Protein AF-W0HVT3-F1 (afdb_monomer_lite)

Organism: NCBI:txid1239307

Sequence (78 aa):
MTKGDDMSKETGGQAFPVQGYEGVTIRDYFAKEALGLCYAQYLNYAEVEGFHEDWRTGVAIDAYMMADAMLAARASNS

Foldseek 3Di:
DDDDDDPPPPQFDQCDPDPPCVPPGLLNVQLVVCLVVLVVVVVVVCVPVNDDPPVSVVSSVVSSVRSVVVSVVVVVVD

Structure (mmCIF, N/CA/C/O backbone):
data_AF-W0HVT3-F1
#
_entry.id   AF-W0HVT3-F1
#
loop_
_atom_site.group_PDB
_atom_site.id
_atom_site.type_symbol
_atom_site.label_atom_id
_atom_site.label_alt_id
_atom_site.label_comp_id
_atom_site.label_asym_id
_atom_site.label_entity_id
_atom_site.label_seq_id
_atom_site.pdbx_PDB_ins_code
_atom_site.Cartn_x
_atom_site.Cartn_y
_atom_site.Cartn_z
_atom_site.occupancy
_atom_site.B_iso_or_equiv
_atom_site.auth_seq_id
_atom_site.auth_comp_id
_atom_site.auth_asym_id
_atom_site.auth_atom_id
_atom_site.pdbx_PDB_model_num
ATOM 1 N N . MET A 1 1 ? -4.373 28.087 36.020 1.00 38.03 1 MET A N 1
ATOM 2 C CA . MET A 1 1 ? -3.921 27.632 34.690 1.00 38.03 1 MET A CA 1
ATOM 3 C C . MET A 1 1 ? -4.464 26.234 34.448 1.00 38.03 1 MET A C 1
ATOM 5 O O . MET A 1 1 ? -4.030 25.307 35.118 1.00 38.03 1 MET A O 1
ATOM 9 N N . THR A 1 2 ? -5.458 26.095 33.574 1.00 40.94 2 THR A N 1
ATOM 10 C CA . THR A 1 2 ? -5.977 24.804 33.106 1.00 40.94 2 THR A CA 1
ATOM 11 C C . THR A 1 2 ? -4.989 24.190 32.115 1.00 40.94 2 THR A C 1
ATOM 13 O O . THR A 1 2 ? -4.441 24.880 31.257 1.00 40.94 2 THR A O 1
ATOM 16 N N . LYS A 1 3 ? -4.699 22.905 32.317 1.00 47.88 3 LYS A N 1
ATOM 17 C CA . LYS A 1 3 ? -3.801 22.082 31.506 1.00 47.88 3 LYS A CA 1
ATOM 18 C C . LYS A 1 3 ? -4.479 21.877 30.148 1.00 47.88 3 LYS A C 1
ATOM 20 O O . LYS A 1 3 ? -5.630 21.464 30.130 1.00 47.88 3 LYS A O 1
ATOM 25 N N . GLY A 1 4 ? -3.802 22.258 29.065 1.00 45.09 4 GLY A N 1
ATOM 26 C CA . GLY A 1 4 ? -4.327 22.145 27.705 1.00 45.09 4 GLY A CA 1
ATOM 27 C C . GLY A 1 4 ? -4.638 20.694 27.361 1.00 45.09 4 GLY A C 1
ATOM 28 O O . GLY A 1 4 ? -3.832 19.807 27.643 1.00 45.09 4 GLY A O 1
ATOM 29 N N . ASP A 1 5 ? -5.824 20.493 26.802 1.00 46.69 5 ASP A N 1
ATOM 30 C CA . ASP A 1 5 ? -6.354 19.208 26.382 1.00 46.69 5 ASP A CA 1
ATOM 31 C C . ASP A 1 5 ? -5.432 18.559 25.339 1.00 46.69 5 ASP A C 1
ATOM 33 O O . ASP A 1 5 ? -5.135 19.132 24.286 1.00 46.69 5 ASP A O 1
ATOM 37 N N . ASP A 1 6 ? -4.964 17.355 25.658 1.00 49.75 6 ASP A N 1
ATOM 38 C CA . ASP A 1 6 ? -4.266 16.465 24.738 1.00 49.75 6 ASP A CA 1
ATOM 39 C C . ASP A 1 6 ? -5.293 15.899 23.749 1.00 49.75 6 ASP A C 1
ATOM 41 O O . ASP A 1 6 ? -6.004 14.934 24.027 1.00 49.75 6 ASP A O 1
ATOM 45 N N . MET A 1 7 ? -5.426 16.559 22.599 1.00 49.31 7 MET A N 1
ATOM 46 C CA . MET A 1 7 ? -6.202 16.075 21.458 1.00 49.31 7 MET A CA 1
ATOM 47 C C . MET A 1 7 ? -5.458 14.916 20.782 1.00 49.31 7 MET A C 1
ATOM 49 O O . MET A 1 7 ? -4.952 15.045 19.663 1.00 49.31 7 MET A O 1
ATOM 53 N N . SER A 1 8 ? -5.406 13.760 21.447 1.00 54.78 8 SER A N 1
ATOM 54 C CA . SER A 1 8 ? -5.061 12.510 20.777 1.00 54.78 8 SER A CA 1
ATOM 55 C C . SER A 1 8 ? -6.176 12.209 19.769 1.00 54.78 8 SER A C 1
ATOM 57 O O . SER A 1 8 ? -7.340 12.025 20.123 1.00 54.78 8 SER A O 1
ATOM 59 N N . LYS A 1 9 ? -5.859 12.274 18.473 1.00 52.41 9 LYS A N 1
ATOM 60 C CA . LYS A 1 9 ? -6.804 11.937 17.405 1.00 52.41 9 LYS A CA 1
ATOM 61 C C . LYS A 1 9 ? -7.052 10.432 17.459 1.00 52.41 9 LYS A C 1
ATOM 63 O O . LYS A 1 9 ? -6.285 9.664 16.878 1.00 52.41 9 LYS A O 1
ATOM 68 N N . GLU A 1 10 ? -8.108 10.024 18.157 1.00 59.06 10 GLU A N 1
ATOM 69 C CA . GLU A 1 10 ? -8.594 8.644 18.186 1.00 59.06 10 GLU A CA 1
ATOM 70 C C . GLU A 1 10 ? -9.036 8.204 16.785 1.00 59.06 10 GLU A C 1
ATOM 72 O O . GLU A 1 10 ? -10.192 8.301 16.3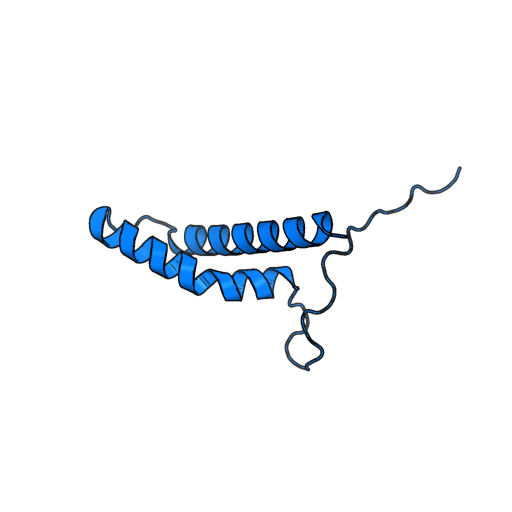87 1.00 59.06 10 GLU A O 1
ATOM 77 N N . THR A 1 11 ? -8.076 7.733 15.998 1.00 57.62 11 THR A N 1
ATOM 78 C CA . THR A 1 11 ? -8.299 7.162 14.662 1.00 57.62 11 THR A CA 1
ATOM 79 C C . THR A 1 11 ? -8.194 5.634 14.674 1.00 57.62 11 THR A C 1
ATOM 81 O O . THR A 1 11 ? -8.305 4.996 13.631 1.00 57.62 11 THR A O 1
ATOM 84 N N . GLY A 1 12 ? -7.987 5.029 15.849 1.00 54.31 12 GLY A N 1
ATOM 85 C CA . GLY A 1 12 ? -7.383 3.701 15.976 1.00 54.31 12 GLY A CA 1
ATOM 86 C C . GLY A 1 12 ? -8.144 2.694 16.834 1.00 54.31 12 GLY A C 1
ATOM 87 O O . GLY A 1 12 ? -7.506 1.875 17.485 1.00 54.31 12 GLY A O 1
ATOM 88 N N . GLY A 1 13 ? -9.479 2.726 16.862 1.00 62.59 13 GLY A N 1
ATOM 89 C CA . GLY A 1 13 ? -10.238 1.606 17.431 1.00 62.59 13 GLY A CA 1
ATOM 90 C C . GLY A 1 13 ? -9.908 0.289 16.709 1.00 62.59 13 GLY A C 1
ATOM 91 O O . GLY A 1 13 ? -9.627 0.294 15.510 1.00 62.59 13 GLY A O 1
ATOM 92 N N . GLN A 1 14 ? -9.925 -0.833 17.432 1.00 57.44 14 GLN A N 1
ATOM 93 C CA . GLN A 1 14 ? -9.636 -2.160 16.882 1.00 57.44 14 GLN A CA 1
ATOM 94 C C . GLN A 1 14 ? -10.588 -2.485 15.721 1.00 57.44 14 GLN A C 1
ATOM 96 O O . GLN A 1 14 ? -11.806 -2.396 15.870 1.00 57.44 14 GLN A O 1
ATOM 101 N N . ALA A 1 15 ? -10.030 -2.876 14.571 1.00 62.31 15 ALA A N 1
ATOM 102 C CA . ALA A 1 15 ? -10.807 -3.100 13.352 1.00 62.31 15 ALA A CA 1
ATOM 103 C C . ALA A 1 15 ? -11.858 -4.222 13.501 1.00 62.31 15 ALA A C 1
ATOM 105 O O . ALA A 1 15 ? -12.931 -4.112 12.915 1.00 62.31 15 ALA A O 1
ATOM 106 N N . PHE A 1 16 ? -11.584 -5.260 14.312 1.00 51.25 16 PHE A N 1
ATOM 107 C CA . PHE A 1 16 ? -12.510 -6.364 14.627 1.00 51.25 16 PHE A CA 1
ATOM 108 C C . PHE A 1 16 ? -12.190 -7.028 15.982 1.00 51.25 16 PHE A C 1
ATOM 110 O O . PHE A 1 16 ? -11.009 -7.175 16.303 1.00 51.25 16 PHE A O 1
ATOM 117 N N . PRO A 1 17 ? -13.182 -7.520 16.754 1.00 52.69 17 PRO A N 1
ATOM 118 C CA . PRO A 1 17 ? -12.934 -8.257 17.990 1.00 52.69 17 PRO A CA 1
ATOM 119 C C . PRO A 1 17 ? -12.555 -9.711 17.673 1.00 52.69 17 PRO A C 1
ATOM 121 O O . PRO A 1 17 ? -13.411 -10.591 17.656 1.00 52.69 17 PRO A O 1
ATOM 124 N N . VAL A 1 18 ? -11.279 -9.984 17.394 1.00 54.31 18 VAL A N 1
ATOM 125 C CA . VAL A 1 18 ? -10.771 -11.360 17.272 1.00 54.31 18 VAL A CA 1
ATOM 126 C C . VAL A 1 18 ? -9.342 -11.418 17.811 1.00 54.31 18 VAL A C 1
ATOM 128 O O . VAL A 1 18 ? -8.494 -10.611 17.427 1.00 54.31 18 VAL A O 1
ATOM 131 N N . GLN A 1 19 ? -9.081 -12.371 18.709 1.00 55.94 19 GLN A N 1
ATOM 132 C CA . GLN A 1 19 ? -7.728 -12.762 19.115 1.00 55.94 19 GLN A CA 1
ATOM 133 C C . GLN A 1 19 ? -6.853 -12.959 17.865 1.00 55.94 19 GLN A C 1
ATOM 135 O O . GLN A 1 19 ? -7.220 -13.728 16.979 1.00 55.94 19 GLN A O 1
ATOM 140 N N . GLY A 1 20 ? -5.719 -12.256 17.792 1.00 57.78 20 GLY A N 1
ATOM 141 C CA . GLY A 1 20 ? -4.764 -12.350 16.676 1.00 57.78 20 GLY A CA 1
ATOM 142 C C . GLY A 1 20 ? -4.583 -11.084 15.829 1.00 57.78 20 GLY A C 1
ATOM 143 O O . GLY A 1 20 ? -3.696 -11.064 14.984 1.00 57.78 20 GLY A O 1
ATOM 144 N N . TYR A 1 21 ? -5.358 -10.021 16.072 1.00 61.34 21 TYR A N 1
ATOM 145 C CA . TYR A 1 21 ? -5.191 -8.706 15.421 1.00 61.34 21 TYR A CA 1
ATOM 146 C C . TYR A 1 21 ? -4.721 -7.609 16.387 1.00 61.34 21 TYR A C 1
ATOM 148 O O . TYR A 1 21 ? -4.966 -6.422 16.169 1.00 61.34 21 TYR A O 1
ATOM 156 N N . GLU A 1 22 ? -4.063 -7.997 17.479 1.00 70.69 22 GLU A N 1
ATOM 157 C CA . GLU A 1 22 ? -3.476 -7.055 18.432 1.00 70.69 22 GLU A CA 1
ATOM 158 C C . GLU A 1 22 ? -2.492 -6.126 17.700 1.00 70.69 22 GLU A C 1
ATOM 160 O O . GLU A 1 22 ? -1.556 -6.582 17.048 1.00 70.69 22 GLU A O 1
ATOM 165 N N . GLY A 1 23 ? -2.741 -4.815 17.767 1.00 73.38 23 GLY A N 1
ATOM 166 C CA . GLY A 1 23 ? -1.914 -3.795 17.115 1.00 73.38 23 GLY A CA 1
ATOM 167 C C . GLY A 1 23 ? -2.281 -3.449 15.666 1.00 73.38 23 GLY A C 1
ATOM 168 O O . GLY A 1 23 ? -1.674 -2.534 15.117 1.00 73.38 23 GLY A O 1
ATOM 169 N N . VAL A 1 24 ? -3.273 -4.107 15.050 1.00 83.75 24 VAL A N 1
ATOM 170 C CA . VAL A 1 24 ? -3.755 -3.749 13.702 1.00 83.75 24 VAL A CA 1
ATOM 171 C C . VAL A 1 24 ? -4.799 -2.639 13.791 1.00 83.75 24 VAL A C 1
ATOM 173 O O . VAL A 1 24 ? -5.831 -2.781 14.454 1.00 83.75 24 VAL A O 1
ATOM 176 N N . THR A 1 25 ? -4.554 -1.533 13.094 1.00 90.19 25 THR A N 1
ATOM 177 C CA . THR A 1 25 ? -5.479 -0.395 13.049 1.00 90.19 25 THR A CA 1
ATOM 178 C C . THR A 1 25 ? -6.527 -0.558 11.939 1.00 90.19 25 THR A C 1
ATOM 180 O O . THR A 1 25 ? -6.350 -1.328 10.993 1.00 90.19 25 THR A O 1
ATOM 183 N N . ILE A 1 26 ? -7.623 0.211 11.991 1.00 90.88 26 ILE A N 1
ATOM 184 C CA . ILE A 1 26 ? -8.588 0.296 10.871 1.00 90.88 26 ILE A CA 1
ATOM 185 C C . ILE A 1 26 ? -7.897 0.770 9.580 1.00 90.88 26 ILE A C 1
ATOM 187 O O . ILE A 1 26 ? -8.258 0.334 8.487 1.00 90.88 26 ILE A O 1
ATOM 191 N N . ARG A 1 27 ? -6.875 1.626 9.701 1.00 94.12 27 ARG A N 1
ATOM 192 C CA . ARG A 1 27 ? -6.065 2.085 8.569 1.00 94.12 27 ARG A CA 1
ATOM 193 C C . ARG A 1 27 ? -5.345 0.920 7.889 1.00 94.12 27 ARG A C 1
ATOM 195 O O . ARG A 1 27 ? -5.397 0.813 6.669 1.00 94.12 27 ARG A O 1
ATOM 202 N N . ASP A 1 28 ? -4.734 0.028 8.665 1.00 94.44 28 ASP A N 1
ATOM 203 C CA . ASP A 1 28 ? -4.051 -1.159 8.132 1.00 94.44 28 ASP A CA 1
ATOM 204 C C . ASP A 1 28 ? -5.028 -2.112 7.441 1.00 94.44 28 ASP A C 1
ATOM 206 O O . ASP A 1 28 ? -4.709 -2.683 6.399 1.00 94.44 28 ASP A O 1
ATOM 210 N N . TYR A 1 29 ? -6.244 -2.246 7.982 1.00 92.19 29 TYR A N 1
ATOM 211 C CA . TYR A 1 29 ? -7.302 -3.016 7.337 1.00 92.19 29 TYR A CA 1
ATOM 212 C C . TYR A 1 29 ? -7.647 -2.446 5.956 1.00 92.19 29 TYR A C 1
ATOM 214 O O . TYR A 1 29 ? -7.572 -3.174 4.968 1.00 92.19 29 TYR A O 1
ATOM 222 N N . PHE A 1 30 ? -7.954 -1.150 5.852 1.00 94.94 30 PHE A N 1
ATOM 223 C CA . PHE A 1 30 ? -8.264 -0.541 4.555 1.00 94.94 30 PHE A CA 1
ATOM 224 C C . PHE A 1 30 ? -7.084 -0.578 3.582 1.00 94.94 30 PHE A C 1
ATOM 226 O O . PHE A 1 30 ? -7.289 -0.829 2.396 1.00 94.94 30 PHE A O 1
ATOM 233 N N . ALA A 1 31 ? -5.854 -0.403 4.070 1.00 97.19 31 ALA A N 1
ATOM 234 C CA . ALA A 1 31 ? -4.669 -0.520 3.230 1.00 97.19 31 ALA A CA 1
ATOM 235 C C . ALA A 1 31 ? -4.538 -1.944 2.669 1.00 97.19 31 ALA A C 1
ATOM 237 O O . ALA A 1 31 ? -4.331 -2.119 1.472 1.00 97.19 31 ALA A O 1
ATOM 238 N N . LYS A 1 32 ? -4.747 -2.975 3.496 1.00 95.50 32 LYS A N 1
ATOM 239 C CA . LYS A 1 32 ? -4.761 -4.380 3.062 1.00 95.50 32 LYS A CA 1
ATOM 240 C C . LYS A 1 32 ? -5.866 -4.661 2.034 1.00 95.50 32 LYS A C 1
ATOM 242 O O . LYS A 1 32 ? -5.611 -5.389 1.077 1.00 95.50 32 LYS A O 1
ATOM 247 N N . GLU A 1 33 ? -7.056 -4.080 2.188 1.00 96.06 33 GLU A N 1
ATOM 248 C CA . GLU A 1 33 ? -8.138 -4.205 1.197 1.00 96.06 33 GLU A CA 1
ATOM 249 C C . GLU A 1 33 ? -7.797 -3.509 -0.140 1.00 96.06 33 GLU A C 1
ATOM 251 O O . GLU A 1 33 ? -8.132 -4.026 -1.205 1.00 96.06 33 GLU A O 1
ATOM 256 N N . ALA A 1 34 ? -7.081 -2.378 -0.115 1.00 98.00 34 ALA A N 1
ATOM 257 C CA . ALA A 1 34 ? -6.661 -1.652 -1.319 1.00 98.00 34 ALA A CA 1
ATOM 258 C C . ALA A 1 34 ? -5.421 -2.254 -2.015 1.00 98.00 34 ALA A C 1
ATOM 260 O O . ALA A 1 34 ? -5.282 -2.147 -3.236 1.00 98.00 34 ALA A O 1
ATOM 261 N N . LEU A 1 35 ? -4.535 -2.915 -1.262 1.00 98.31 35 LEU A N 1
ATOM 262 C CA . LEU A 1 35 ? -3.205 -3.345 -1.711 1.00 98.31 35 LEU A CA 1
ATOM 263 C C . LEU A 1 35 ? -3.222 -4.171 -3.003 1.00 98.31 35 LEU A C 1
ATOM 265 O O . LEU A 1 35 ? -2.386 -3.961 -3.881 1.00 98.31 35 LEU A O 1
ATOM 269 N N . GLY A 1 36 ? -4.173 -5.100 -3.135 1.00 96.94 36 GLY A N 1
ATOM 270 C CA . GLY A 1 36 ? -4.267 -5.960 -4.317 1.00 96.94 36 GLY A CA 1
ATOM 271 C C . GLY A 1 36 ? -4.530 -5.178 -5.608 1.00 96.94 36 GLY A C 1
ATOM 272 O O . GLY A 1 36 ? -3.961 -5.503 -6.649 1.00 96.94 36 GLY A O 1
ATOM 273 N N . LEU A 1 37 ? -5.339 -4.118 -5.534 1.00 98.06 37 LEU A N 1
ATOM 274 C CA . LEU A 1 37 ? -5.652 -3.266 -6.682 1.00 98.06 37 LEU A CA 1
ATOM 275 C C . LEU A 1 37 ? -4.485 -2.337 -7.026 1.00 98.06 37 LEU A C 1
ATOM 277 O O . LEU A 1 37 ? -4.129 -2.237 -8.198 1.00 98.06 37 LEU A O 1
ATOM 281 N N . CYS A 1 38 ? -3.840 -1.733 -6.023 1.00 98.25 38 CYS A N 1
ATOM 282 C CA . CYS A 1 38 ? -2.625 -0.935 -6.226 1.00 98.25 38 CYS A CA 1
ATOM 283 C C . CYS A 1 38 ? -1.510 -1.777 -6.870 1.00 98.25 38 CYS A C 1
ATOM 285 O O . CYS A 1 38 ? -0.843 -1.330 -7.802 1.00 98.25 38 CYS A O 1
ATOM 287 N N . TYR A 1 39 ? -1.350 -3.032 -6.434 1.00 98.38 39 TYR A N 1
ATOM 288 C CA . TYR A 1 39 ? -0.385 -3.951 -7.030 1.00 98.38 39 TYR A CA 1
ATOM 289 C C . TYR A 1 39 ? -0.714 -4.269 -8.494 1.00 98.38 39 TYR A C 1
ATOM 291 O O . TYR A 1 39 ? 0.162 -4.167 -9.351 1.00 98.38 39 TYR A O 1
ATOM 299 N N . ALA A 1 40 ? -1.970 -4.607 -8.799 1.00 98.31 40 ALA A N 1
ATOM 300 C CA . ALA A 1 40 ? -2.402 -4.887 -10.168 1.00 98.31 40 ALA A CA 1
ATOM 301 C C . ALA A 1 40 ? -2.216 -3.673 -11.096 1.00 98.31 40 ALA A C 1
ATOM 303 O O . ALA A 1 40 ? -1.741 -3.820 -12.220 1.00 98.31 40 ALA A O 1
ATOM 304 N N . GLN A 1 41 ? -2.529 -2.468 -10.612 1.00 97.56 41 GLN A N 1
ATOM 305 C CA . GLN A 1 41 ? -2.288 -1.229 -11.347 1.00 97.56 41 GLN A CA 1
ATOM 306 C C . GLN A 1 41 ? -0.799 -1.039 -11.658 1.00 97.56 41 GLN A C 1
ATOM 308 O O . GLN A 1 41 ? -0.455 -0.696 -12.790 1.00 97.56 41 GLN A O 1
ATOM 313 N N . TYR A 1 42 ? 0.082 -1.298 -10.689 1.00 98.19 42 TYR A N 1
ATOM 314 C CA . TYR A 1 42 ? 1.520 -1.194 -10.912 1.00 98.19 42 TYR A CA 1
ATOM 315 C C . TYR A 1 42 ? 2.035 -2.230 -11.919 1.00 98.19 42 TYR A C 1
ATOM 317 O O . TYR A 1 42 ? 2.879 -1.896 -12.743 1.00 98.19 42 TYR A O 1
ATOM 325 N N . LEU A 1 43 ? 1.518 -3.465 -11.908 1.00 98.12 43 LEU A N 1
ATOM 326 C CA . LEU A 1 43 ? 1.900 -4.473 -12.906 1.00 98.12 43 LEU A CA 1
ATOM 327 C C . LEU A 1 43 ? 1.578 -4.020 -14.335 1.00 98.12 43 LEU A C 1
ATOM 329 O O . LEU A 1 43 ? 2.421 -4.176 -15.212 1.00 98.12 43 LEU A O 1
ATOM 333 N N . ASN A 1 44 ? 0.413 -3.401 -14.550 1.00 98.06 44 ASN A N 1
ATOM 334 C CA . ASN A 1 44 ? 0.041 -2.855 -15.859 1.00 98.06 44 ASN A CA 1
ATOM 335 C C . ASN A 1 44 ? 0.971 -1.707 -16.290 1.00 98.06 44 ASN A C 1
ATOM 337 O O . ASN A 1 44 ? 1.308 -1.587 -17.463 1.00 98.06 44 ASN A O 1
ATOM 341 N N . TYR A 1 45 ? 1.396 -0.859 -15.349 1.00 97.06 45 TYR A N 1
ATOM 342 C CA . TYR A 1 45 ? 2.382 0.192 -15.617 1.00 97.06 45 TYR A CA 1
ATOM 343 C C . TYR A 1 45 ? 3.758 -0.399 -15.971 1.00 97.06 45 TYR A C 1
ATOM 345 O O . TYR A 1 45 ? 4.359 -0.035 -16.982 1.00 97.06 45 TYR A O 1
ATOM 353 N N . ALA A 1 46 ? 4.234 -1.354 -15.169 1.00 97.69 46 ALA A N 1
ATOM 354 C CA . ALA A 1 46 ? 5.543 -1.981 -15.327 1.00 97.69 46 ALA A CA 1
ATOM 355 C C . ALA A 1 46 ? 5.651 -2.866 -16.579 1.00 97.69 46 ALA A C 1
ATOM 357 O O . ALA A 1 46 ? 6.758 -3.110 -17.051 1.00 97.69 46 ALA A O 1
ATOM 358 N N . GLU A 1 47 ? 4.531 -3.335 -17.136 1.00 97.88 47 GLU A N 1
ATOM 359 C CA . GLU A 1 47 ? 4.503 -4.033 -18.427 1.00 97.88 47 GLU A CA 1
ATOM 360 C C . GLU A 1 47 ? 5.018 -3.146 -19.574 1.00 97.88 47 GLU A C 1
ATOM 362 O O . GLU A 1 47 ? 5.669 -3.646 -20.491 1.00 97.88 47 GLU A O 1
ATOM 367 N N . VAL A 1 48 ? 4.770 -1.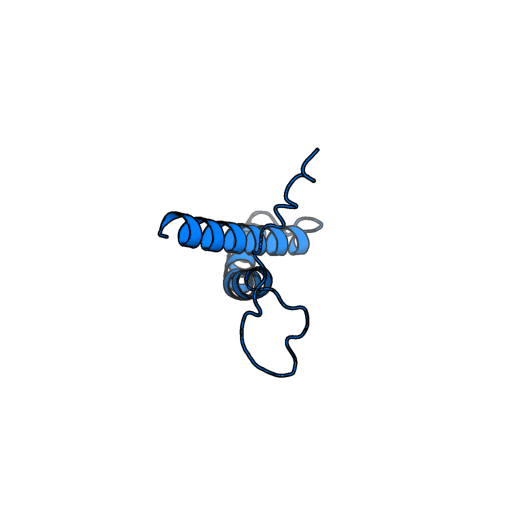833 -19.504 1.00 97.56 48 VAL A N 1
ATOM 368 C CA . VAL A 1 48 ? 5.171 -0.862 -20.535 1.00 97.56 48 VAL A CA 1
ATOM 369 C C . VAL A 1 48 ? 6.497 -0.188 -20.187 1.00 97.56 48 VAL A C 1
ATOM 371 O O . VAL A 1 48 ? 7.379 -0.082 -21.035 1.00 97.56 48 VAL A O 1
ATOM 374 N N . GLU A 1 49 ? 6.647 0.245 -18.936 1.00 97.38 49 GLU A N 1
ATOM 375 C CA . GLU A 1 49 ? 7.761 1.101 -18.499 1.00 97.38 49 GLU A CA 1
ATOM 376 C C . GLU A 1 49 ? 8.897 0.319 -17.813 1.00 97.38 49 GLU A C 1
ATOM 378 O O . GLU A 1 49 ? 9.988 0.843 -17.589 1.00 97.38 49 GLU A O 1
ATOM 383 N N . GLY A 1 50 ? 8.672 -0.960 -17.499 1.00 97.44 50 GLY A N 1
ATOM 384 C CA . GLY A 1 50 ? 9.577 -1.777 -16.697 1.00 97.44 50 GLY A CA 1
ATOM 385 C C . GLY A 1 50 ? 9.408 -1.570 -15.188 1.00 97.44 50 GLY A C 1
ATOM 386 O O . GLY A 1 50 ? 8.686 -0.698 -14.707 1.00 97.44 50 GLY A O 1
ATOM 387 N N . PHE A 1 51 ? 10.083 -2.413 -14.405 1.00 97.12 51 PHE A N 1
ATOM 388 C CA . PHE A 1 51 ? 10.086 -2.297 -12.947 1.00 97.12 51 PHE A CA 1
ATOM 389 C C . PHE A 1 51 ? 11.068 -1.221 -12.488 1.00 97.12 51 PHE A C 1
ATOM 391 O O . PHE A 1 51 ? 12.240 -1.235 -12.861 1.00 97.12 51 PHE A O 1
ATOM 398 N N . HIS A 1 52 ? 10.594 -0.338 -11.616 1.00 95.25 52 HIS A N 1
ATOM 399 C CA . HIS A 1 52 ? 11.412 0.682 -10.970 1.00 95.25 52 HIS A CA 1
ATOM 400 C C . HIS A 1 52 ? 11.972 0.149 -9.646 1.00 95.25 52 HIS A C 1
ATOM 402 O O . HIS A 1 52 ? 11.389 -0.743 -9.021 1.00 95.25 52 HIS A O 1
ATOM 408 N N . GLU A 1 53 ? 13.096 0.708 -9.198 1.00 96.19 53 GLU A N 1
ATOM 409 C CA . GLU A 1 53 ? 13.581 0.480 -7.835 1.00 96.19 53 GLU A CA 1
ATOM 410 C C . GLU A 1 53 ? 12.496 0.889 -6.820 1.00 96.19 53 GLU A C 1
ATOM 412 O O . GLU A 1 53 ? 11.706 1.799 -7.070 1.00 96.19 53 GLU A O 1
ATOM 417 N N . ASP A 1 54 ? 12.395 0.155 -5.711 1.00 96.31 54 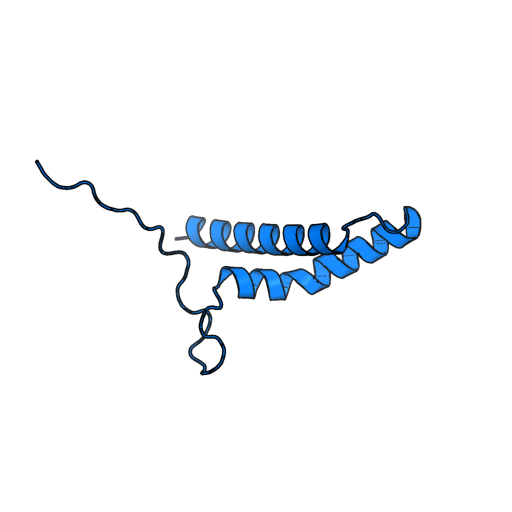ASP A N 1
ATOM 418 C CA . ASP A 1 54 ? 11.426 0.399 -4.633 1.00 96.31 54 ASP A CA 1
ATOM 419 C C . ASP A 1 54 ? 9.934 0.369 -5.009 1.00 96.31 54 ASP A C 1
ATOM 421 O O . ASP A 1 54 ? 9.084 0.794 -4.225 1.00 96.31 54 ASP A O 1
ATOM 425 N N . TRP A 1 55 ? 9.560 -0.214 -6.152 1.00 96.88 55 TRP A N 1
ATOM 426 C CA . TRP A 1 55 ? 8.158 -0.239 -6.590 1.00 96.88 55 TRP A CA 1
ATOM 427 C C . TRP A 1 55 ? 7.169 -0.816 -5.568 1.00 96.88 55 TRP A C 1
ATOM 429 O O . TRP A 1 55 ? 6.030 -0.364 -5.469 1.00 96.88 55 TRP A O 1
ATOM 439 N N . ARG A 1 56 ? 7.603 -1.798 -4.769 1.00 97.94 56 ARG A N 1
ATOM 440 C CA . ARG A 1 56 ? 6.779 -2.389 -3.701 1.00 97.94 56 ARG A CA 1
ATOM 441 C C . ARG A 1 56 ? 6.474 -1.378 -2.599 1.00 97.94 56 ARG A C 1
ATOM 443 O O . ARG A 1 56 ? 5.3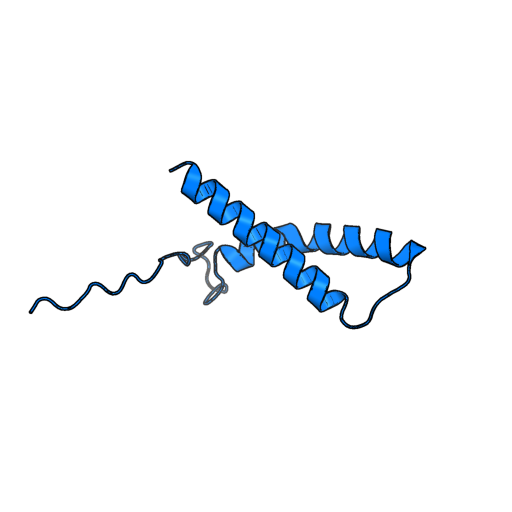71 -1.388 -2.062 1.00 97.94 56 ARG A O 1
ATOM 450 N N . THR A 1 57 ? 7.431 -0.504 -2.289 1.00 98.25 57 THR A N 1
ATOM 451 C CA . THR A 1 57 ? 7.252 0.608 -1.351 1.00 98.25 57 THR A CA 1
ATOM 452 C C . THR A 1 57 ? 6.225 1.592 -1.900 1.00 98.25 57 THR A C 1
ATOM 454 O O . THR A 1 57 ? 5.318 1.973 -1.168 1.00 98.25 57 THR A O 1
ATOM 457 N N . GLY A 1 58 ? 6.305 1.931 -3.193 1.00 97.81 58 GLY A N 1
ATOM 458 C CA . GLY A 1 58 ? 5.306 2.770 -3.867 1.00 97.81 58 GLY A CA 1
ATOM 459 C C . GLY A 1 58 ? 3.893 2.183 -3.787 1.00 97.81 58 GLY A C 1
ATOM 460 O O . GLY A 1 58 ? 2.982 2.840 -3.298 1.00 97.81 58 GLY A O 1
ATOM 461 N N . VAL A 1 59 ? 3.733 0.903 -4.137 1.00 98.50 59 VAL A N 1
ATOM 462 C CA . VAL A 1 59 ? 2.444 0.191 -4.045 1.00 98.50 59 VAL A CA 1
ATOM 463 C C . VAL A 1 59 ? 1.886 0.180 -2.616 1.00 98.50 59 VAL A C 1
ATOM 465 O O . VAL A 1 59 ? 0.683 0.355 -2.420 1.00 98.50 59 VAL A O 1
ATOM 468 N N . ALA A 1 60 ? 2.737 -0.018 -1.605 1.00 98.44 60 ALA A N 1
ATOM 469 C CA . ALA A 1 60 ? 2.311 0.038 -0.208 1.00 98.44 60 ALA A CA 1
ATOM 470 C C . ALA A 1 60 ? 1.867 1.454 0.202 1.00 98.44 60 ALA A C 1
ATOM 472 O O . ALA A 1 60 ? 0.859 1.600 0.893 1.00 98.44 60 ALA A O 1
ATOM 473 N N . ILE A 1 61 ? 2.588 2.491 -0.239 1.00 98.44 61 ILE A N 1
ATOM 474 C CA . ILE A 1 61 ? 2.220 3.894 -0.010 1.00 98.44 61 ILE A CA 1
ATOM 475 C C . ILE A 1 61 ? 0.857 4.198 -0.640 1.00 98.44 61 ILE A C 1
ATOM 477 O O . ILE A 1 61 ? -0.009 4.728 0.054 1.00 98.44 61 ILE A O 1
ATOM 481 N N . ASP A 1 62 ? 0.630 3.799 -1.893 1.00 98.31 62 ASP A N 1
ATOM 482 C CA . ASP A 1 62 ? -0.648 4.005 -2.587 1.00 98.31 62 ASP A CA 1
ATOM 483 C C . ASP A 1 62 ? -1.814 3.355 -1.829 1.00 98.31 62 ASP A C 1
ATOM 485 O O . ASP A 1 62 ? -2.867 3.968 -1.633 1.00 98.31 62 ASP A O 1
ATOM 489 N N . ALA A 1 63 ? -1.615 2.136 -1.324 1.00 98.62 63 ALA A N 1
ATOM 490 C CA . ALA A 1 63 ? -2.621 1.435 -0.534 1.00 98.62 63 ALA A CA 1
ATOM 491 C C . ALA A 1 63 ? -2.960 2.181 0.771 1.00 98.62 63 ALA A C 1
ATOM 493 O O . ALA A 1 63 ? -4.131 2.316 1.135 1.00 98.62 63 ALA A O 1
ATOM 494 N N . TYR A 1 64 ? -1.952 2.721 1.462 1.00 98.31 64 TYR A N 1
ATOM 495 C CA . TYR A 1 64 ? -2.166 3.544 2.653 1.00 98.31 64 TYR A CA 1
ATOM 496 C C . TYR A 1 64 ? -2.813 4.900 2.333 1.00 98.31 64 TYR A C 1
ATOM 498 O O . TYR A 1 64 ? -3.651 5.358 3.107 1.00 98.31 64 TYR A O 1
ATOM 506 N N . MET A 1 65 ? -2.509 5.515 1.188 1.00 98.38 65 MET A N 1
ATOM 507 C CA . MET A 1 65 ? -3.193 6.733 0.736 1.00 98.38 65 MET A CA 1
ATOM 508 C C . MET A 1 65 ? -4.681 6.478 0.468 1.00 98.38 65 MET A C 1
ATOM 510 O O . MET A 1 65 ? -5.523 7.299 0.836 1.00 98.38 65 MET A O 1
ATOM 514 N N . MET A 1 66 ? -5.025 5.319 -0.103 1.00 98.31 66 MET A N 1
ATOM 515 C CA . MET A 1 66 ? -6.420 4.896 -0.257 1.00 98.31 66 MET A CA 1
ATOM 516 C C . MET A 1 66 ? -7.108 4.699 1.098 1.00 98.31 66 MET A C 1
ATOM 518 O O . MET A 1 66 ? -8.235 5.162 1.282 1.00 98.31 66 MET A 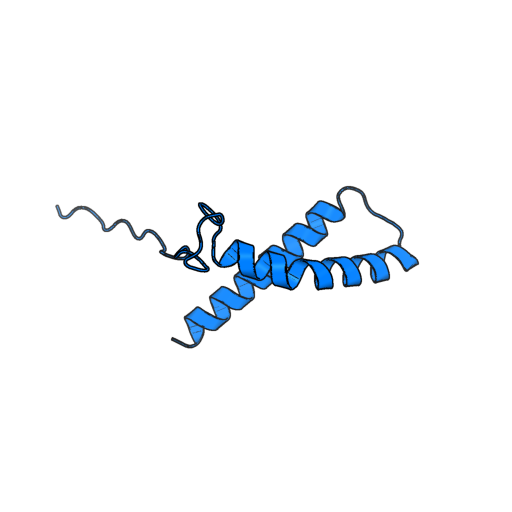O 1
ATOM 522 N N . ALA A 1 67 ? -6.431 4.076 2.066 1.00 97.44 67 ALA A N 1
ATOM 523 C CA . ALA A 1 67 ? -6.949 3.926 3.425 1.00 97.44 67 ALA A CA 1
ATOM 524 C C . ALA A 1 67 ? -7.240 5.279 4.094 1.00 97.44 67 ALA A C 1
ATOM 526 O O . ALA A 1 67 ? -8.314 5.474 4.670 1.00 97.44 67 ALA A O 1
ATOM 527 N N . ASP A 1 68 ? -6.312 6.229 3.974 1.00 96.88 68 ASP A N 1
ATOM 528 C CA . ASP A 1 68 ? -6.454 7.576 4.527 1.00 96.88 68 ASP A CA 1
ATOM 529 C C . ASP A 1 68 ? -7.625 8.330 3.866 1.00 96.88 68 ASP A C 1
ATOM 531 O O . ASP A 1 68 ? -8.417 8.977 4.557 1.00 96.88 68 ASP A O 1
ATOM 535 N N . ALA A 1 69 ? -7.814 8.174 2.550 1.00 97.75 69 ALA A N 1
ATOM 536 C CA . ALA A 1 69 ? -8.953 8.742 1.827 1.00 97.75 69 ALA A CA 1
ATOM 537 C C . ALA A 1 69 ? -10.304 8.157 2.287 1.00 97.75 69 ALA A C 1
ATOM 539 O O . ALA A 1 69 ? -11.269 8.903 2.470 1.00 97.75 69 ALA A O 1
ATOM 540 N N . MET A 1 70 ? -10.384 6.843 2.527 1.00 96.00 70 MET A N 1
ATOM 541 C CA . MET A 1 70 ? -11.597 6.188 3.043 1.00 96.00 70 MET A CA 1
ATOM 542 C C . MET A 1 70 ? -11.957 6.675 4.454 1.00 96.00 70 MET A C 1
ATOM 544 O O . MET A 1 70 ? -13.126 6.944 4.746 1.00 96.00 70 MET A O 1
ATOM 548 N N . LEU A 1 71 ? -10.956 6.828 5.328 1.00 94.81 71 LEU A N 1
ATOM 549 C CA . LEU A 1 71 ? -11.144 7.356 6.681 1.00 94.81 71 LEU A CA 1
ATOM 550 C C . LEU A 1 71 ? -11.613 8.814 6.663 1.00 94.81 71 LEU A C 1
ATOM 552 O O . LEU A 1 71 ? -12.549 9.161 7.387 1.00 94.81 71 LEU A O 1
ATOM 556 N N . ALA A 1 72 ? -11.010 9.648 5.812 1.00 94.38 72 ALA A N 1
ATOM 557 C CA . ALA A 1 72 ? -11.427 11.034 5.633 1.00 94.38 72 ALA A CA 1
ATOM 558 C C . ALA A 1 72 ? -12.885 11.125 5.153 1.00 94.38 72 ALA A C 1
ATOM 560 O O . ALA A 1 72 ? -13.683 11.843 5.753 1.00 94.38 72 ALA A O 1
ATOM 561 N N . ALA A 1 73 ? -13.264 10.333 4.143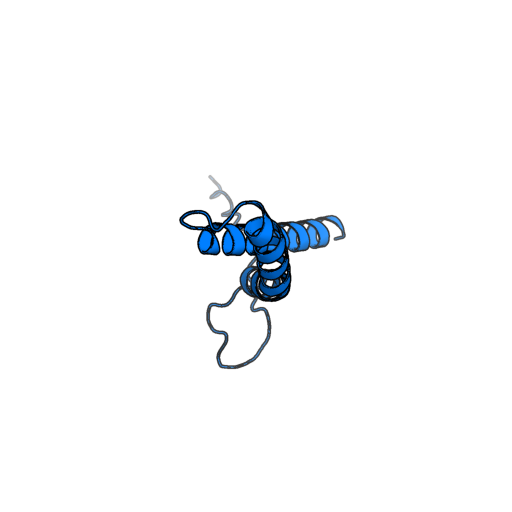 1.00 95.12 73 ALA A N 1
ATOM 562 C CA . ALA A 1 73 ? -14.632 10.299 3.626 1.00 95.12 73 ALA A CA 1
ATOM 563 C C . ALA A 1 73 ? -15.660 9.887 4.696 1.00 95.12 73 ALA A C 1
ATOM 565 O O . ALA A 1 73 ? -16.752 10.449 4.761 1.00 95.12 73 ALA A O 1
ATOM 566 N N . ARG A 1 74 ? -15.309 8.940 5.576 1.00 89.69 74 ARG A N 1
ATOM 567 C CA . ARG A 1 74 ? -16.151 8.557 6.719 1.00 89.69 74 ARG A CA 1
ATOM 568 C C . ARG A 1 74 ? -16.338 9.715 7.700 1.00 89.69 74 ARG A C 1
ATOM 570 O O . ARG A 1 74 ? -17.466 9.978 8.110 1.00 89.69 74 ARG A O 1
ATOM 577 N N . ALA A 1 75 ? -15.253 10.396 8.068 1.00 85.38 75 ALA A N 1
ATOM 578 C CA . ALA A 1 75 ? -15.296 11.512 9.011 1.00 85.38 75 ALA A CA 1
ATOM 579 C C . ALA A 1 75 ? -16.106 12.706 8.477 1.00 85.38 75 ALA A C 1
ATOM 581 O O . ALA A 1 75 ? -16.770 13.381 9.252 1.00 85.38 75 ALA A O 1
ATOM 582 N N . SER A 1 76 ? -16.090 12.951 7.163 1.00 78.62 76 SER A N 1
ATOM 583 C CA . SER A 1 76 ? -16.868 14.029 6.535 1.00 78.62 76 SER A CA 1
ATOM 584 C C . SER A 1 76 ? -18.369 13.739 6.393 1.00 78.62 76 SER A C 1
ATOM 586 O O . SER A 1 76 ? -19.131 14.665 6.137 1.00 78.62 76 SER A O 1
ATOM 588 N N . ASN A 1 77 ? -18.795 12.483 6.557 1.00 62.12 77 ASN A N 1
ATOM 589 C CA . ASN A 1 77 ? -20.202 12.062 6.515 1.00 62.12 77 ASN A CA 1
ATOM 590 C C . ASN A 1 77 ? -20.829 11.911 7.918 1.00 62.12 77 ASN A C 1
ATOM 592 O O . ASN A 1 77 ? -21.885 11.288 8.044 1.00 62.12 77 ASN A O 1
ATOM 596 N N . SER A 1 78 ? -20.153 12.410 8.960 1.00 54.84 78 SER A N 1
ATOM 597 C CA . SER A 1 78 ? -20.546 12.293 10.374 1.00 54.84 78 SER A CA 1
ATOM 598 C C . SER A 1 78 ? -21.006 13.623 10.962 1.00 54.84 78 SER A C 1
ATOM 600 O O . SER A 1 78 ? -20.495 14.673 10.513 1.00 54.84 78 SER A O 1
#

Radius of gyration: 17.08 Å; chains: 1; bounding box: 34×40×55 Å

Secondary structure (DSSP, 8-state):
-PPPP--------BSS--TT-TT-BHHHHHHHHHHHHHHHHHHHHHHHH-PPTTHHHHHHHHHHHHHHHHHHHHHHT-

pLDDT: mean 82.75, std 19.92, range [38.03, 98.62]